Protein AF-A0A7S8MX80-F1 (afdb_monomer_lite)

pLDDT: mean 83.88, std 11.81, range [52.12, 96.19]

Secondary structure (DSSP, 8-state):
--TTS-SSHHHHHHHHHHHHHHH-TTS-HHHHHHHHHHHHHHHHTS-GGGHHHHHHHHHHHHHHTSSS------

Foldseek 3Di:
DDLVDDPDPVSVLVSVLVVVCVVPVPDDSVVSSVVSVVVCVVCVPPDPVVCVVVVVVVVVVVQVPPPDDDPPDD

Sequence (74 aa):
MSATNPRDEYEALNHAVDRLVRRIPWADEESVRLMVAEEVAALSEARLRHFIPAMVEARVLRRLRAPGPLPVSA

Radius of gyration: 16.47 Å; chains: 1; bounding box: 33×47×30 Å

Organism: NCBI:txid69362

Structure (mmCIF, N/CA/C/O backbone):
data_AF-A0A7S8MX80-F1
#
_entry.id   AF-A0A7S8MX80-F1
#
loop_
_atom_site.group_PDB
_atom_site.id
_atom_site.type_symbol
_atom_site.label_atom_id
_atom_site.label_alt_id
_atom_site.label_comp_id
_atom_site.label_asym_id
_atom_site.label_entity_id
_atom_site.label_seq_id
_atom_site.pdbx_PDB_ins_code
_atom_site.Cartn_x
_atom_site.Cartn_y
_atom_site.Cartn_z
_atom_site.occupancy
_atom_site.B_iso_or_equiv
_atom_site.auth_seq_id
_atom_site.auth_comp_id
_atom_site.auth_asym_id
_atom_site.auth_atom_id
_atom_site.pdbx_PDB_model_num
ATOM 1 N N . MET A 1 1 ? -12.121 9.487 -13.342 1.00 53.72 1 MET A N 1
ATOM 2 C CA . MET A 1 1 ? -11.325 8.281 -13.668 1.00 53.72 1 MET A CA 1
ATOM 3 C C . MET A 1 1 ? -11.362 7.361 -12.455 1.00 53.72 1 MET A C 1
ATOM 5 O O . MET A 1 1 ? -11.410 7.880 -11.345 1.00 53.72 1 MET A O 1
ATOM 9 N N . SER A 1 2 ? -11.502 6.044 -12.642 1.00 55.91 2 SER A N 1
ATOM 10 C CA . SER A 1 2 ? -11.781 5.123 -11.529 1.00 55.91 2 SER A CA 1
ATOM 11 C C . SER A 1 2 ? -10.499 4.728 -10.801 1.00 55.91 2 SER A C 1
ATOM 13 O O . SER A 1 2 ? -9.650 4.066 -11.387 1.00 55.91 2 SER A O 1
ATOM 15 N N . ALA A 1 3 ? -10.414 5.022 -9.501 1.00 62.03 3 ALA A N 1
ATOM 16 C CA . ALA A 1 3 ? -9.286 4.636 -8.645 1.00 62.03 3 ALA A CA 1
ATOM 17 C C . ALA A 1 3 ? -9.081 3.109 -8.511 1.00 62.03 3 ALA A C 1
ATOM 19 O O . ALA A 1 3 ? -8.124 2.660 -7.875 1.00 62.03 3 ALA A O 1
ATOM 20 N N . THR A 1 4 ? -10.008 2.317 -9.061 1.00 67.56 4 THR A N 1
ATOM 21 C CA . THR A 1 4 ? -10.015 0.850 -9.049 1.00 67.56 4 THR A CA 1
ATOM 22 C C . THR A 1 4 ? -9.605 0.227 -10.385 1.00 67.56 4 THR A C 1
ATOM 24 O O . THR A 1 4 ? -9.592 -0.996 -10.475 1.00 67.56 4 THR A O 1
ATOM 27 N N . ASN A 1 5 ? -9.316 1.029 -11.418 1.00 72.69 5 ASN A N 1
ATOM 28 C CA . ASN A 1 5 ? -8.890 0.536 -12.732 1.00 72.69 5 ASN A CA 1
ATOM 29 C C . ASN A 1 5 ? -7.811 1.446 -13.358 1.00 72.69 5 ASN A C 1
ATOM 31 O O . ASN A 1 5 ? -8.118 2.180 -14.302 1.00 72.69 5 ASN A O 1
ATOM 35 N N . PRO A 1 6 ? -6.584 1.448 -12.805 1.00 80.25 6 PRO A N 1
ATOM 36 C CA . PRO A 1 6 ? -5.466 2.217 -13.348 1.00 80.25 6 PRO A CA 1
ATOM 37 C C . PRO A 1 6 ? -4.991 1.638 -14.690 1.00 80.25 6 PRO A C 1
ATOM 39 O O . PRO A 1 6 ? -5.064 0.428 -14.910 1.00 80.25 6 PRO A O 1
ATOM 42 N N . ARG A 1 7 ? -4.501 2.496 -15.589 1.00 80.62 7 ARG A N 1
ATOM 43 C CA . ARG A 1 7 ? -3.971 2.119 -16.911 1.00 80.62 7 ARG A CA 1
ATOM 44 C C . ARG A 1 7 ? -2.565 1.536 -16.825 1.00 80.62 7 ARG A C 1
ATOM 46 O O . ARG A 1 7 ? -2.220 0.676 -17.629 1.00 80.62 7 ARG A O 1
ATOM 53 N N . ASP A 1 8 ? -1.778 2.005 -15.864 1.00 85.75 8 ASP A N 1
ATOM 54 C CA . ASP A 1 8 ? -0.409 1.571 -15.613 1.00 85.75 8 ASP A CA 1
ATOM 55 C C . ASP A 1 8 ? -0.065 1.621 -14.113 1.00 85.75 8 ASP A C 1
ATOM 57 O O . A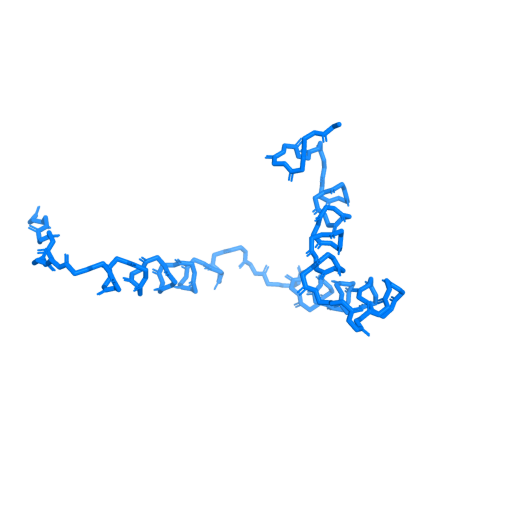SP A 1 8 ? -0.870 2.019 -13.263 1.00 85.75 8 ASP A O 1
ATOM 61 N N . GLU A 1 9 ? 1.140 1.160 -13.781 1.00 84.00 9 GLU A N 1
ATOM 62 C CA . GLU A 1 9 ? 1.654 1.128 -12.411 1.00 84.00 9 GLU A CA 1
ATOM 63 C C . GLU A 1 9 ? 1.784 2.531 -11.802 1.00 84.00 9 GLU A C 1
ATOM 65 O O . GLU A 1 9 ? 1.468 2.730 -10.630 1.00 84.00 9 GLU A O 1
ATOM 70 N N . TYR A 1 10 ? 2.169 3.525 -12.601 1.00 87.44 10 TYR A N 1
ATOM 71 C CA . TYR A 1 10 ? 2.319 4.903 -12.144 1.00 87.44 10 TYR A CA 1
ATOM 72 C C . TYR A 1 10 ? 0.971 5.510 -11.722 1.00 87.44 10 TYR A C 1
ATOM 74 O O . TYR A 1 10 ? 0.850 6.103 -10.646 1.00 87.44 10 TYR A O 1
ATOM 82 N N . GLU A 1 11 ? -0.079 5.310 -12.519 1.00 86.75 11 GLU A N 1
ATOM 83 C CA . GLU A 1 11 ? -1.447 5.701 -12.174 1.00 86.75 11 GLU A CA 1
ATOM 84 C C . GLU A 1 11 ? -1.943 4.950 -10.928 1.00 86.75 11 GLU A C 1
ATOM 86 O O . GLU A 1 11 ? -2.568 5.548 -10.046 1.00 86.75 11 GLU A O 1
ATOM 91 N N . ALA A 1 12 ? -1.617 3.659 -10.799 1.00 89.62 12 ALA A N 1
ATOM 92 C CA . ALA A 1 12 ? -1.971 2.864 -9.625 1.00 89.62 12 ALA A CA 1
ATOM 93 C C . ALA A 1 12 ? -1.339 3.409 -8.330 1.00 89.62 12 ALA A C 1
ATOM 95 O O . ALA A 1 12 ? -2.018 3.478 -7.297 1.00 89.62 12 ALA A O 1
ATOM 96 N N . LEU A 1 13 ? -0.067 3.816 -8.390 1.00 91.12 13 LEU A N 1
ATOM 97 C CA . LEU A 1 13 ? 0.670 4.403 -7.270 1.00 91.12 13 LEU A CA 1
ATOM 98 C C . LEU A 1 13 ? 0.131 5.786 -6.894 1.00 91.12 13 LEU A C 1
ATOM 100 O O . LEU A 1 13 ? -0.096 6.039 -5.712 1.00 91.12 13 LEU A O 1
ATOM 104 N N . ASN A 1 14 ? -0.192 6.640 -7.869 1.00 91.81 14 ASN A N 1
ATOM 105 C CA . ASN A 1 14 ? -0.843 7.928 -7.593 1.00 91.81 14 ASN A CA 1
ATOM 106 C C . ASN A 1 14 ? -2.186 7.739 -6.873 1.00 91.81 14 ASN A C 1
ATOM 108 O O . ASN A 1 14 ? -2.455 8.382 -5.860 1.00 91.81 14 ASN A O 1
ATOM 112 N N . HIS A 1 15 ? -3.001 6.775 -7.309 1.00 92.19 15 HIS A N 1
ATOM 113 C CA . HIS A 1 15 ? -4.229 6.436 -6.591 1.00 92.19 15 HIS A CA 1
ATOM 114 C C . HIS A 1 15 ? -3.980 5.889 -5.178 1.00 92.19 15 HIS A C 1
ATOM 116 O O . HIS A 1 15 ? -4.846 6.021 -4.310 1.00 92.19 15 HIS A O 1
ATOM 122 N N . ALA A 1 16 ? -2.840 5.244 -4.923 1.00 91.75 16 ALA A N 1
ATOM 123 C CA . ALA A 1 16 ? -2.464 4.818 -3.579 1.00 91.75 16 ALA A CA 1
ATOM 124 C C . ALA A 1 16 ? -2.124 6.017 -2.686 1.00 91.75 16 ALA A C 1
ATOM 126 O O . ALA A 1 16 ? -2.672 6.098 -1.585 1.00 91.75 16 ALA A O 1
ATOM 127 N N . VAL A 1 17 ? -1.325 6.964 -3.185 1.00 94.06 17 VAL A N 1
ATOM 128 C CA . VAL A 1 17 ? -1.011 8.233 -2.506 1.00 94.06 17 VAL A CA 1
ATOM 129 C C . VAL A 1 17 ? -2.296 8.987 -2.155 1.00 94.06 17 VAL A C 1
ATOM 131 O O . VAL A 1 17 ? -2.525 9.278 -0.981 1.00 94.06 17 VAL A O 1
ATOM 134 N N . ASP A 1 18 ? -3.198 9.187 -3.121 1.00 93.38 18 ASP A N 1
ATOM 135 C CA . ASP A 1 18 ? -4.480 9.875 -2.901 1.00 93.38 18 ASP A CA 1
ATOM 136 C C . ASP A 1 18 ? -5.295 9.239 -1.766 1.00 93.38 18 ASP A C 1
ATOM 138 O O . ASP A 1 18 ? -5.903 9.919 -0.934 1.00 93.38 18 ASP A O 1
ATOM 142 N N . ARG A 1 19 ? -5.337 7.901 -1.726 1.00 93.38 19 ARG A N 1
ATOM 143 C CA . ARG A 1 19 ? -6.050 7.162 -0.677 1.00 93.38 19 ARG A CA 1
ATOM 144 C C . ARG A 1 19 ? -5.376 7.303 0.681 1.00 93.38 19 ARG A C 1
ATOM 146 O O . ARG A 1 19 ? -6.089 7.336 1.681 1.00 93.38 19 ARG A O 1
ATOM 153 N N . LEU A 1 20 ? -4.048 7.338 0.731 1.00 94.12 20 LEU A N 1
ATOM 154 C CA . LEU A 1 20 ? -3.292 7.484 1.973 1.00 94.12 20 LEU A CA 1
ATOM 155 C C . LEU A 1 20 ? -3.505 8.874 2.574 1.00 94.12 20 LEU A C 1
ATOM 157 O O . LEU A 1 20 ? -3.939 8.957 3.721 1.00 94.12 20 LEU A O 1
ATOM 161 N N . VAL A 1 21 ? -3.346 9.934 1.778 1.00 94.06 21 VAL A N 1
ATOM 162 C CA . VAL A 1 21 ? -3.578 11.324 2.212 1.00 94.06 21 VAL A CA 1
ATOM 163 C C . VAL A 1 21 ? -5.009 11.510 2.727 1.00 94.06 21 VAL A C 1
ATOM 165 O O . VAL A 1 21 ? -5.228 12.057 3.803 1.00 94.06 21 VAL A O 1
ATOM 168 N N . ARG A 1 22 ? -6.014 10.963 2.027 1.00 92.69 22 ARG A N 1
ATOM 169 C CA . ARG A 1 22 ? -7.418 11.035 2.484 1.00 92.69 22 ARG A CA 1
ATOM 170 C C . ARG A 1 22 ? -7.680 10.292 3.793 1.00 92.69 22 ARG A C 1
ATOM 172 O O . ARG A 1 22 ? -8.602 10.651 4.520 1.00 92.69 22 ARG A O 1
ATOM 179 N N . ARG A 1 23 ? -6.943 9.212 4.061 1.00 94.94 23 ARG A N 1
ATOM 180 C CA . ARG A 1 23 ? -7.132 8.374 5.256 1.00 94.94 23 ARG A CA 1
ATOM 181 C C . ARG A 1 23 ? -6.324 8.855 6.452 1.00 94.94 23 ARG A C 1
ATOM 183 O O . ARG A 1 23 ? -6.656 8.464 7.568 1.00 94.94 23 ARG A O 1
ATOM 190 N N . ILE A 1 24 ? -5.285 9.653 6.228 1.00 94.19 24 ILE A N 1
ATOM 191 C CA . ILE A 1 24 ? -4.344 10.104 7.250 1.00 94.19 24 ILE A CA 1
ATOM 192 C C . ILE A 1 24 ? -4.291 11.639 7.200 1.00 94.19 24 ILE A C 1
ATOM 194 O O . ILE A 1 24 ? -3.410 12.201 6.559 1.00 94.19 24 ILE A O 1
ATOM 198 N N . PRO A 1 25 ? -5.230 12.333 7.872 1.00 85.94 25 PRO A N 1
ATOM 199 C CA . PRO A 1 25 ? -5.425 13.777 7.706 1.00 85.94 25 PRO A CA 1
ATOM 200 C C . PRO A 1 25 ? -4.244 14.654 8.137 1.00 85.94 25 PRO A C 1
ATOM 202 O O . PRO A 1 25 ? -4.214 15.834 7.809 1.00 85.94 25 PRO A O 1
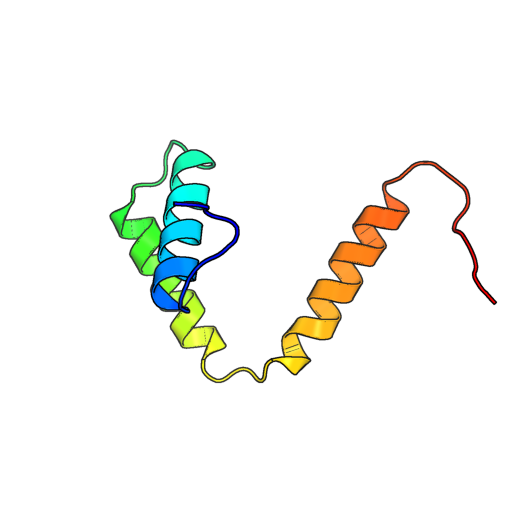ATOM 205 N N . TRP A 1 26 ? -3.313 14.106 8.920 1.00 92.00 26 TRP A N 1
ATOM 206 C CA . TRP A 1 26 ? -2.121 14.809 9.397 1.00 92.00 26 TRP A CA 1
ATOM 207 C C . TRP A 1 26 ? -0.894 14.603 8.503 1.00 92.00 26 TRP A C 1
ATOM 209 O O . TRP A 1 26 ? 0.112 15.270 8.723 1.00 92.00 26 TRP A O 1
ATOM 219 N N . ALA A 1 27 ? -0.946 13.677 7.541 1.00 92.06 27 ALA A N 1
ATOM 220 C CA . ALA A 1 27 ? 0.179 13.403 6.658 1.00 92.06 27 ALA A CA 1
ATOM 221 C C . ALA A 1 27 ? 0.163 14.371 5.469 1.00 92.06 27 ALA A C 1
ATOM 223 O O . ALA A 1 27 ? -0.858 14.513 4.792 1.00 92.06 27 ALA A O 1
ATOM 224 N N . ASP A 1 28 ? 1.294 15.020 5.204 1.00 93.69 28 ASP A N 1
ATOM 225 C CA . ASP A 1 28 ? 1.475 15.842 4.014 1.00 93.69 28 ASP A CA 1
ATOM 226 C C . ASP A 1 28 ? 1.698 14.972 2.767 1.00 93.69 28 ASP A C 1
ATOM 228 O O . ASP A 1 28 ? 2.270 13.881 2.820 1.00 93.69 28 ASP A O 1
ATOM 232 N N . GLU A 1 29 ? 1.219 15.452 1.620 1.00 94.12 29 GLU A N 1
ATOM 233 C CA . GLU A 1 29 ? 1.251 14.688 0.371 1.00 94.12 29 GLU A CA 1
ATOM 234 C C . GLU A 1 29 ? 2.679 14.394 -0.111 1.00 94.12 29 GLU A C 1
ATOM 236 O O . GLU A 1 29 ? 2.934 13.311 -0.636 1.00 94.12 29 GLU A O 1
ATOM 241 N N . GLU A 1 30 ? 3.610 15.332 0.075 1.00 95.44 30 GLU A N 1
ATOM 242 C CA . GLU A 1 30 ? 5.003 15.184 -0.353 1.00 95.44 30 GLU A CA 1
ATOM 243 C C . GLU A 1 30 ? 5.703 14.054 0.411 1.00 95.44 30 GLU A C 1
ATOM 245 O O . GLU A 1 30 ? 6.264 13.150 -0.211 1.00 95.44 30 GLU A O 1
ATOM 250 N N . SER A 1 31 ? 5.577 14.027 1.738 1.00 95.50 31 SER A N 1
ATOM 251 C CA . SER A 1 31 ? 6.111 12.947 2.570 1.00 95.50 31 SER A CA 1
ATOM 252 C C . SER A 1 31 ? 5.456 11.607 2.250 1.00 95.50 31 SER A C 1
ATOM 254 O O . SER A 1 31 ? 6.147 10.595 2.169 1.00 95.50 31 SER A O 1
ATOM 256 N N . VAL A 1 32 ? 4.142 11.573 1.993 1.00 95.69 32 VAL A N 1
ATOM 257 C CA . VAL A 1 32 ? 3.459 10.336 1.571 1.00 95.69 32 VAL A CA 1
ATOM 258 C C . VAL A 1 32 ? 4.002 9.839 0.228 1.00 95.69 32 VAL A C 1
ATOM 260 O O . VAL A 1 32 ? 4.231 8.639 0.076 1.00 95.69 32 VAL A O 1
ATOM 263 N N . ARG A 1 33 ? 4.239 10.729 -0.745 1.00 94.94 33 ARG A N 1
ATOM 264 C CA . ARG A 1 33 ? 4.843 10.364 -2.039 1.00 94.94 33 ARG A CA 1
ATOM 265 C C . ARG A 1 33 ? 6.257 9.814 -1.870 1.00 94.94 33 ARG A C 1
ATOM 267 O O . ARG A 1 33 ? 6.570 8.806 -2.499 1.00 94.94 33 ARG A O 1
ATOM 274 N N . LEU A 1 34 ? 7.078 10.441 -1.025 1.00 96.19 34 LEU A N 1
ATOM 275 C CA . LEU A 1 34 ? 8.429 9.966 -0.711 1.00 96.19 34 LEU A CA 1
ATOM 276 C C . LEU A 1 34 ? 8.393 8.563 -0.097 1.00 96.19 34 LEU A C 1
ATOM 278 O O . LEU A 1 34 ? 9.034 7.661 -0.628 1.00 96.19 34 LEU A O 1
ATOM 282 N N . MET A 1 35 ? 7.558 8.344 0.923 1.00 95.62 35 MET A N 1
ATOM 283 C CA . MET A 1 35 ? 7.392 7.024 1.546 1.00 95.62 35 MET A CA 1
ATOM 284 C C . MET A 1 35 ? 6.927 5.964 0.538 1.00 95.62 35 MET A C 1
ATOM 286 O O . MET A 1 35 ? 7.440 4.850 0.522 1.00 95.62 35 MET A O 1
ATOM 290 N N . VAL A 1 36 ? 5.972 6.292 -0.342 1.00 93.12 36 VAL A N 1
ATOM 291 C CA . VAL A 1 36 ? 5.531 5.355 -1.390 1.00 93.12 36 VAL A CA 1
ATOM 292 C C . VAL A 1 36 ? 6.671 5.024 -2.358 1.00 93.12 36 VAL A C 1
ATOM 294 O O . VAL A 1 36 ? 6.816 3.864 -2.734 1.00 93.12 36 VAL A O 1
ATOM 297 N N . ALA A 1 37 ? 7.486 6.003 -2.754 1.00 91.25 37 ALA A N 1
ATOM 298 C CA . ALA A 1 37 ? 8.628 5.769 -3.636 1.00 91.25 37 ALA A CA 1
ATOM 299 C C . ALA A 1 37 ? 9.704 4.886 -2.978 1.00 91.25 37 ALA A C 1
ATOM 301 O O . ALA A 1 37 ? 10.236 3.989 -3.634 1.00 91.25 37 ALA A O 1
ATOM 302 N N . GLU A 1 38 ? 9.985 5.099 -1.690 1.00 93.56 38 GLU A N 1
ATOM 303 C CA . GLU A 1 38 ? 10.898 4.265 -0.897 1.00 93.56 38 GLU A CA 1
ATOM 304 C C . GLU A 1 38 ? 10.422 2.807 -0.841 1.00 93.56 38 GLU A C 1
ATOM 306 O O . GLU A 1 38 ? 11.195 1.890 -1.124 1.00 93.56 38 GLU A O 1
ATOM 311 N N . GLU A 1 39 ? 9.134 2.583 -0.569 1.00 92.12 39 GLU A N 1
ATOM 312 C CA . GLU A 1 39 ? 8.545 1.241 -0.548 1.00 92.12 39 GLU A CA 1
ATOM 313 C C . GLU A 1 39 ? 8.578 0.574 -1.930 1.00 92.12 39 GLU A C 1
ATOM 315 O O . GLU A 1 39 ? 8.911 -0.604 -2.046 1.00 92.12 39 GLU A O 1
ATOM 320 N N . VAL A 1 40 ? 8.294 1.314 -3.006 1.00 89.75 40 VAL A N 1
ATOM 321 C CA . VAL A 1 40 ? 8.411 0.785 -4.377 1.00 89.75 40 VAL A CA 1
ATOM 322 C C . VAL A 1 40 ? 9.847 0.356 -4.669 1.00 89.75 40 VAL A C 1
ATOM 324 O O . VAL A 1 40 ? 10.057 -0.735 -5.197 1.00 89.75 40 VAL A O 1
ATOM 327 N N . ALA A 1 41 ? 10.839 1.166 -4.293 1.00 89.25 41 ALA A N 1
ATOM 328 C CA . ALA A 1 41 ? 12.244 0.822 -4.476 1.00 89.25 41 ALA A CA 1
ATOM 329 C C . ALA A 1 41 ? 12.618 -0.449 -3.696 1.00 89.25 41 ALA A C 1
ATOM 331 O O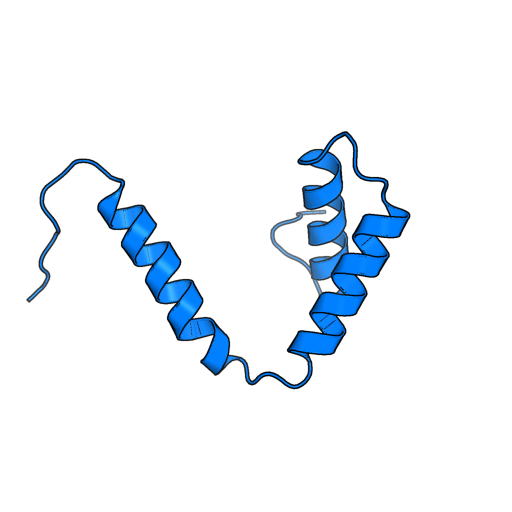 . ALA A 1 41 ? 13.186 -1.372 -4.281 1.00 89.25 41 ALA A O 1
ATOM 332 N N . ALA A 1 42 ? 12.227 -0.548 -2.423 1.00 86.62 42 ALA A N 1
ATOM 333 C CA . ALA A 1 42 ? 12.480 -1.725 -1.590 1.00 86.62 42 ALA A CA 1
ATOM 334 C C . ALA A 1 42 ? 11.833 -3.006 -2.150 1.00 86.62 42 ALA A C 1
ATOM 336 O O . ALA A 1 42 ? 12.398 -4.098 -2.060 1.00 86.62 42 ALA A O 1
ATOM 337 N N . LEU A 1 43 ? 10.648 -2.881 -2.750 1.00 85.56 43 LEU A N 1
ATOM 338 C CA . LEU A 1 43 ? 9.891 -4.003 -3.300 1.00 85.56 43 LEU A CA 1
ATOM 339 C C . LEU A 1 43 ? 10.236 -4.330 -4.757 1.00 85.56 43 LEU A C 1
ATOM 341 O O . LEU A 1 43 ? 9.892 -5.418 -5.217 1.00 85.56 43 LEU A O 1
ATOM 345 N N . SER A 1 44 ? 10.933 -3.444 -5.471 1.00 81.00 44 SER A N 1
ATOM 346 C CA . SER A 1 44 ? 11.318 -3.644 -6.875 1.00 81.00 44 SER A CA 1
ATOM 347 C C . S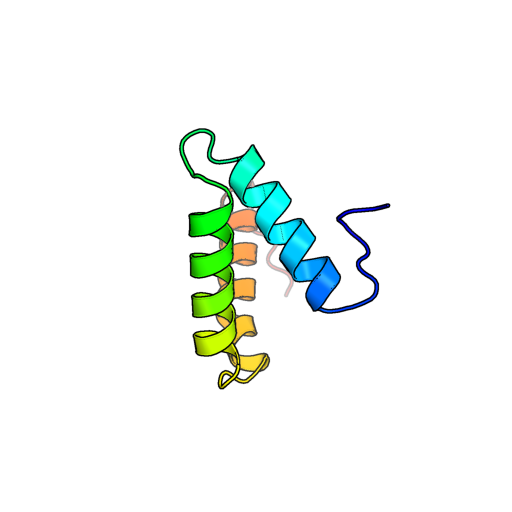ER A 1 44 ? 12.207 -4.877 -7.086 1.00 81.00 44 SER A C 1
ATOM 349 O O . SER A 1 44 ? 12.129 -5.541 -8.120 1.00 81.00 44 SER A O 1
ATOM 351 N N . GLU A 1 45 ? 12.998 -5.247 -6.076 1.00 79.88 45 GLU A N 1
ATOM 352 C CA . GLU A 1 45 ? 13.844 -6.446 -6.090 1.00 79.88 45 GLU A CA 1
ATOM 353 C C . GLU A 1 45 ? 13.092 -7.709 -5.625 1.00 79.88 45 GLU A C 1
ATOM 355 O O . GLU A 1 45 ? 13.552 -8.845 -5.811 1.00 79.88 45 GLU A O 1
ATOM 360 N N . ALA A 1 46 ? 11.906 -7.545 -5.029 1.00 79.69 46 ALA A N 1
ATOM 361 C CA . ALA A 1 46 ? 11.105 -8.643 -4.521 1.00 79.69 46 ALA A CA 1
ATOM 362 C C . ALA A 1 46 ? 10.329 -9.333 -5.649 1.00 79.69 46 ALA A C 1
ATOM 364 O O . ALA A 1 46 ? 9.649 -8.729 -6.476 1.00 79.69 46 ALA A O 1
ATOM 365 N N . ARG A 1 47 ? 10.353 -10.667 -5.657 1.00 78.00 47 ARG A N 1
ATOM 366 C CA . ARG A 1 47 ? 9.540 -11.437 -6.604 1.00 78.00 47 ARG A CA 1
ATOM 367 C C . ARG A 1 47 ? 8.080 -11.407 -6.161 1.00 78.00 47 ARG A C 1
ATOM 369 O O . ARG A 1 47 ? 7.799 -11.708 -5.006 1.00 78.00 47 ARG A O 1
ATOM 376 N N . LEU A 1 48 ? 7.146 -11.200 -7.095 1.00 75.94 48 LEU A N 1
ATOM 377 C CA . LEU A 1 48 ? 5.694 -11.141 -6.828 1.00 75.94 48 LEU A CA 1
ATOM 378 C C . LEU A 1 48 ? 5.161 -12.286 -5.943 1.00 75.94 48 LEU A C 1
ATOM 380 O O . LEU A 1 48 ? 4.291 -12.096 -5.097 1.00 75.94 48 LEU A O 1
ATOM 384 N N . ARG A 1 49 ? 5.719 -13.490 -6.089 1.00 78.31 49 ARG A N 1
ATOM 385 C CA . ARG A 1 49 ? 5.354 -14.653 -5.267 1.00 78.31 49 ARG A CA 1
ATOM 386 C C . ARG A 1 49 ? 5.607 -14.475 -3.764 1.00 78.31 49 ARG A C 1
ATOM 388 O O . ARG A 1 49 ? 4.962 -15.154 -2.975 1.00 78.31 49 ARG A O 1
ATOM 395 N N . HIS A 1 50 ? 6.519 -13.590 -3.360 1.00 85.00 50 HIS A N 1
ATOM 396 C CA . HIS A 1 50 ? 6.811 -13.316 -1.951 1.00 85.00 50 HIS A CA 1
ATOM 397 C C . HIS A 1 50 ? 5.664 -12.563 -1.261 1.00 85.00 50 HIS A C 1
ATOM 399 O O . HIS A 1 50 ? 5.537 -12.646 -0.045 1.00 85.00 50 HIS A O 1
ATOM 405 N N . PHE A 1 51 ? 4.778 -11.909 -2.020 1.00 83.06 51 PHE A N 1
ATOM 406 C CA . PHE A 1 51 ? 3.586 -11.255 -1.472 1.00 83.06 51 PHE A CA 1
ATOM 407 C C . PHE A 1 51 ? 2.409 -12.220 -1.272 1.00 83.06 51 PHE A C 1
ATOM 409 O O . PHE A 1 51 ? 1.486 -11.912 -0.517 1.00 83.06 51 PHE A O 1
ATOM 416 N N . ILE A 1 52 ? 2.430 -13.399 -1.912 1.00 85.44 52 ILE A N 1
ATOM 417 C CA . ILE A 1 52 ? 1.339 -14.382 -1.816 1.00 85.44 52 ILE A CA 1
ATOM 418 C C . ILE A 1 52 ? 1.086 -14.800 -0.356 1.00 85.44 52 ILE A C 1
ATOM 420 O O . ILE A 1 52 ? -0.074 -14.730 0.054 1.00 85.44 52 ILE A O 1
ATOM 424 N N . PRO A 1 53 ? 2.097 -15.169 0.460 1.00 90.50 53 PRO A N 1
ATOM 425 C CA . PRO A 1 53 ? 1.880 -15.521 1.865 1.00 90.50 53 PRO A CA 1
ATOM 426 C C . PRO A 1 53 ? 1.182 -14.419 2.672 1.00 90.50 53 PRO A C 1
ATOM 428 O O . PRO A 1 53 ? 0.168 -14.689 3.312 1.00 90.50 53 PRO A O 1
ATOM 431 N N . ALA A 1 54 ? 1.646 -13.169 2.565 1.00 88.00 54 ALA A N 1
ATOM 432 C CA . ALA A 1 54 ? 1.051 -12.034 3.275 1.00 88.00 54 ALA A CA 1
ATOM 433 C C . ALA A 1 54 ? -0.407 -11.779 2.843 1.00 88.00 54 ALA A C 1
ATOM 435 O O . ALA A 1 54 ? -1.290 -11.530 3.668 1.00 88.00 54 ALA A O 1
ATOM 436 N N . MET A 1 55 ? -0.699 -11.898 1.543 1.00 89.69 55 MET A N 1
ATOM 437 C CA . MET A 1 55 ? -2.067 -11.785 1.029 1.00 89.69 55 MET A CA 1
ATOM 438 C C . MET A 1 55 ? -2.975 -12.922 1.513 1.00 89.69 55 MET A C 1
ATOM 440 O O . MET A 1 55 ? -4.154 -12.684 1.803 1.00 89.69 55 MET A O 1
ATOM 444 N N . VAL A 1 56 ? -2.456 -14.151 1.574 1.00 91.75 56 VAL A N 1
ATOM 445 C CA . VAL A 1 56 ? -3.180 -15.318 2.094 1.00 91.75 56 VAL A CA 1
ATOM 446 C C . VAL A 1 56 ? -3.509 -15.106 3.567 1.00 91.75 56 VAL A C 1
ATOM 448 O O . VAL A 1 56 ? -4.680 -15.207 3.932 1.00 91.75 56 VAL A O 1
ATOM 451 N N . GLU A 1 57 ? -2.530 -14.727 4.386 1.00 93.50 57 GLU A N 1
ATOM 452 C CA . GLU A 1 57 ? -2.716 -14.458 5.813 1.00 93.50 57 GLU A CA 1
ATOM 453 C C . GLU A 1 57 ? -3.784 -13.383 6.057 1.00 93.50 57 GLU A C 1
ATOM 455 O O . GLU A 1 57 ? -4.757 -13.623 6.775 1.00 93.50 57 GLU A O 1
ATOM 460 N N . ALA A 1 58 ? -3.686 -12.230 5.386 1.00 90.12 58 ALA A N 1
ATOM 461 C CA . ALA A 1 58 ? -4.660 -11.148 5.532 1.00 90.12 58 ALA A CA 1
ATOM 462 C C . ALA A 1 58 ? -6.091 -11.581 5.156 1.00 90.12 58 ALA A C 1
ATOM 464 O O . ALA A 1 58 ? -7.069 -11.161 5.786 1.00 90.12 58 ALA A O 1
ATOM 465 N N . ARG A 1 59 ? -6.240 -12.429 4.129 1.00 89.44 59 ARG A N 1
ATOM 466 C CA . ARG A 1 59 ? -7.539 -12.993 3.728 1.00 89.44 59 ARG A CA 1
ATOM 467 C C . ARG A 1 59 ? -8.060 -14.001 4.749 1.00 89.44 59 ARG A C 1
ATOM 469 O O . ARG A 1 59 ? -9.253 -13.974 5.048 1.00 89.44 59 ARG A O 1
ATOM 476 N N . VAL A 1 60 ? -7.194 -14.858 5.288 1.00 91.06 60 VAL A N 1
ATOM 477 C CA . VAL A 1 60 ? -7.546 -15.823 6.340 1.00 91.06 60 VAL A CA 1
ATOM 478 C C . VAL A 1 60 ? -7.992 -15.092 7.606 1.00 91.06 60 VAL A C 1
ATOM 480 O O . VAL A 1 60 ? -9.091 -15.353 8.087 1.00 91.06 60 VAL A O 1
ATOM 483 N N . LEU A 1 61 ? -7.233 -14.101 8.082 1.00 90.19 61 LEU A N 1
ATOM 484 C CA . LEU A 1 61 ? -7.605 -13.280 9.242 1.00 90.19 61 LEU A CA 1
ATOM 485 C C . LEU A 1 61 ? -8.954 -12.582 9.050 1.00 90.19 61 LEU A C 1
ATOM 487 O O . LEU A 1 61 ? -9.769 -12.535 9.968 1.00 90.19 61 LEU A O 1
ATOM 491 N N . ARG A 1 62 ? -9.230 -12.066 7.848 1.00 85.75 62 ARG A N 1
ATOM 492 C CA . ARG A 1 62 ? -10.526 -11.448 7.536 1.00 85.75 62 ARG A CA 1
ATOM 493 C C . ARG A 1 62 ? -11.683 -12.443 7.618 1.00 85.75 62 ARG A C 1
ATOM 495 O O . ARG A 1 62 ? -12.748 -12.067 8.090 1.00 85.75 62 ARG A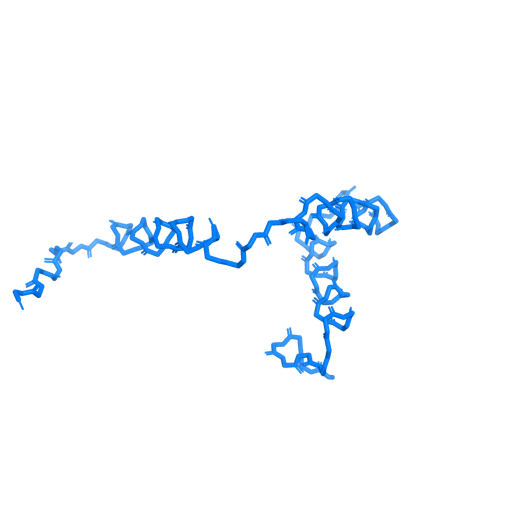 O 1
ATOM 502 N N . ARG A 1 63 ? -11.478 -13.689 7.177 1.00 83.62 63 ARG A N 1
ATOM 503 C CA . ARG A 1 63 ? -12.476 -14.767 7.291 1.00 83.62 63 ARG A CA 1
ATOM 504 C C . ARG A 1 63 ? -12.697 -15.176 8.743 1.00 83.62 63 ARG A C 1
ATOM 506 O O . ARG A 1 63 ? -13.839 -15.327 9.143 1.00 83.62 63 ARG A O 1
ATOM 513 N N . LEU A 1 64 ? -11.626 -15.284 9.528 1.00 83.19 64 LEU A N 1
ATOM 514 C CA . LEU A 1 64 ? -11.693 -15.611 10.956 1.00 83.19 64 LEU A CA 1
ATOM 515 C C . LEU A 1 64 ? -12.378 -14.519 11.793 1.00 83.19 64 LEU A C 1
ATOM 517 O O . LEU A 1 64 ? -12.987 -14.821 12.811 1.00 83.19 64 LEU A O 1
ATOM 521 N N . ARG A 1 65 ? -12.294 -13.249 11.374 1.00 79.31 65 ARG A N 1
ATOM 522 C CA . ARG A 1 65 ? -12.988 -12.124 12.026 1.00 79.31 65 ARG A CA 1
ATOM 523 C C . ARG A 1 65 ? -14.494 -12.080 11.747 1.00 79.31 65 ARG A C 1
ATOM 525 O O . ARG A 1 65 ? -15.190 -11.318 12.413 1.00 79.31 65 ARG A O 1
ATOM 532 N N . ALA A 1 66 ? -15.000 -12.846 10.780 1.00 71.06 66 ALA A N 1
ATOM 533 C CA . ALA A 1 66 ? -16.436 -12.993 10.584 1.00 71.06 66 ALA A CA 1
ATOM 534 C C . ALA A 1 66 ? -16.972 -14.009 11.614 1.00 71.06 66 ALA A C 1
ATOM 536 O O . ALA A 1 66 ? -16.491 -15.141 11.636 1.00 71.06 66 ALA A O 1
ATOM 537 N N . PRO A 1 67 ? -17.938 -13.647 12.477 1.00 59.34 67 PRO A N 1
ATOM 538 C CA . PRO A 1 67 ? -18.513 -14.598 13.420 1.00 59.34 67 PRO A CA 1
ATOM 539 C C . PRO A 1 67 ? -19.272 -15.700 12.664 1.00 59.34 67 PRO A C 1
ATOM 541 O O . PRO A 1 67 ? -20.229 -15.424 11.944 1.00 59.34 67 PRO A O 1
ATOM 544 N N . GLY A 1 68 ? -18.832 -16.949 12.823 1.00 65.50 68 GLY A N 1
ATOM 545 C CA . GLY A 1 68 ? -19.454 -18.131 12.226 1.00 65.50 68 GLY A CA 1
ATOM 546 C C . GLY A 1 68 ? -18.506 -19.337 12.202 1.00 65.50 68 GLY A C 1
ATOM 547 O O . GLY A 1 68 ? -17.291 -19.158 12.317 1.00 65.50 68 GLY A O 1
ATOM 548 N N . PRO A 1 69 ? -19.024 -20.574 12.086 1.00 62.78 69 PRO A N 1
ATOM 549 C CA . PRO A 1 69 ? -18.180 -21.753 11.929 1.00 62.78 69 PRO A CA 1
ATOM 550 C C . PRO A 1 69 ? -17.324 -21.618 10.666 1.00 62.78 69 PRO A C 1
ATOM 552 O O . PRO A 1 69 ? -17.804 -21.176 9.620 1.00 62.78 69 PRO A O 1
ATOM 555 N N . LEU A 1 70 ? -16.048 -21.996 10.767 1.00 63.03 70 LEU A N 1
ATOM 556 C CA . LEU A 1 70 ? -15.153 -22.027 9.616 1.00 63.03 70 LEU A CA 1
ATOM 557 C C . LEU A 1 70 ? -15.746 -22.967 8.556 1.00 63.03 70 LEU A C 1
ATOM 559 O O . LEU A 1 70 ? -15.982 -24.135 8.873 1.00 63.03 70 LEU A O 1
ATOM 563 N N . PRO A 1 71 ? -15.979 -22.513 7.311 1.00 60.94 71 PRO A N 1
ATOM 564 C CA . PRO A 1 71 ? -16.331 -23.423 6.237 1.00 60.94 71 PRO A CA 1
ATOM 565 C C . PRO A 1 71 ? -15.096 -24.270 5.935 1.00 60.94 71 PRO A C 1
ATOM 567 O O . PRO A 1 71 ? -14.180 -23.843 5.232 1.00 60.94 71 PRO A O 1
ATOM 570 N N . VAL A 1 72 ? -15.047 -25.464 6.519 1.0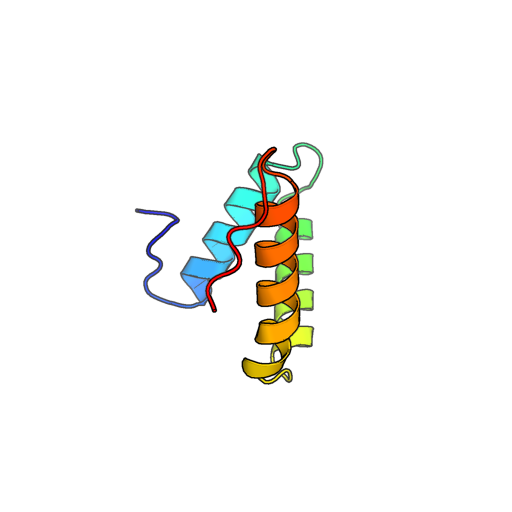0 61.28 72 VAL A N 1
ATOM 571 C CA . VAL A 1 72 ? -14.070 -26.486 6.159 1.00 61.28 72 VAL A CA 1
ATOM 572 C C . VAL A 1 72 ? -14.554 -27.066 4.833 1.00 61.28 72 VAL A C 1
ATOM 574 O O . VAL A 1 72 ? -15.462 -27.889 4.804 1.00 61.28 72 VAL A O 1
ATOM 577 N N . SER A 1 73 ? -14.038 -26.557 3.714 1.00 62.41 73 SER A N 1
ATOM 578 C CA . SER A 1 73 ? -14.157 -27.285 2.448 1.00 62.41 73 SER A CA 1
ATOM 579 C C . SER A 1 73 ? -13.116 -28.399 2.477 1.00 62.41 73 SER A C 1
ATOM 581 O O . SER A 1 73 ? -11.923 -28.105 2.557 1.00 62.41 73 SER A O 1
ATOM 583 N N . ALA A 1 74 ? -13.607 -29.640 2.522 1.00 52.12 74 ALA A N 1
ATOM 584 C CA . ALA A 1 74 ? -12.828 -30.857 2.315 1.00 52.12 74 ALA A CA 1
ATOM 585 C C . ALA A 1 74 ? -12.311 -30.941 0.872 1.00 52.12 74 ALA A C 1
ATOM 587 O O . ALA A 1 74 ? -12.999 -30.399 -0.026 1.00 52.12 74 ALA A O 1
#